Protein AF-A0A959Y6M6-F1 (afdb_monomer)

Solvent-accessible surface area (backbone atoms only — not comparable to full-atom values): 7487 Å² total; per-residue (Å²): 140,84,87,85,82,89,81,88,82,92,78,85,80,50,84,86,75,43,57,49,70,45,78,78,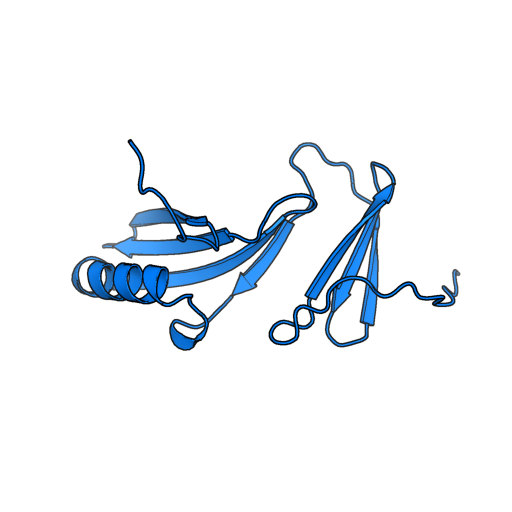48,96,44,29,33,38,40,35,46,82,91,41,78,43,79,47,78,51,85,68,89,86,66,61,72,48,78,39,82,53,57,76,87,74,46,56,72,70,56,39,51,54,51,60,70,44,54,88,74,33,85,42,72,48,42,30,42,34,44,38,68,96,52,78,46,30,38,39,38,48,32,27,41,98,89,44,80,45,81,46,81,43,70,75,75,89,85,82,93,82,79,134

Secondary structure (DSSP, 8-state):
--------------TTT-EEEEEEETTEEEEEETTEEEEEE---SS--EEEEE--GGGS-HHHHHHHHHHTTT-SEEEEEEEEETTS--EEEEEEEETTEEEEEEEES--------

pLDDT: mean 73.51, std 20.96, range [26.94, 97.31]

Sequence (116 aa):
SGLVLLIGTTGKVVEKDHIAVSRNRPDEATLQWRGSSFTLEYALDDGLEVERAITPEELPAHLKATYQELLPTYDRILLEKVFRLGHDPSYEFYAYREGKLTKLEYGEEEEGSQAP

Structure (mmCIF, N/CA/C/O backbone):
data_AF-A0A959Y6M6-F1
#
_entry.id   AF-A0A959Y6M6-F1
#
loop_
_atom_site.group_PDB
_atom_site.id
_atom_site.type_symbol
_atom_site.label_atom_id
_atom_site.label_alt_id
_atom_site.label_comp_id
_atom_site.label_asym_id
_atom_site.label_entity_id
_atom_site.label_seq_id
_atom_site.pdbx_PDB_ins_code
_atom_site.Cartn_x
_atom_site.Cartn_y
_atom_site.Cartn_z
_atom_site.occupancy
_atom_site.B_iso_or_equiv
_atom_site.auth_seq_id
_atom_site.auth_comp_id
_atom_site.auth_asym_id
_atom_site.auth_atom_id
_atom_site.pdbx_PDB_model_num
ATOM 1 N N . SER A 1 1 ? 7.213 -31.957 -14.762 1.00 29.56 1 SER A N 1
ATOM 2 C CA . SER A 1 1 ? 8.381 -31.655 -13.914 1.00 29.56 1 SER A CA 1
ATOM 3 C C . SER A 1 1 ? 9.216 -30.599 -14.603 1.00 29.56 1 SER A C 1
ATOM 5 O O . SER A 1 1 ? 9.669 -3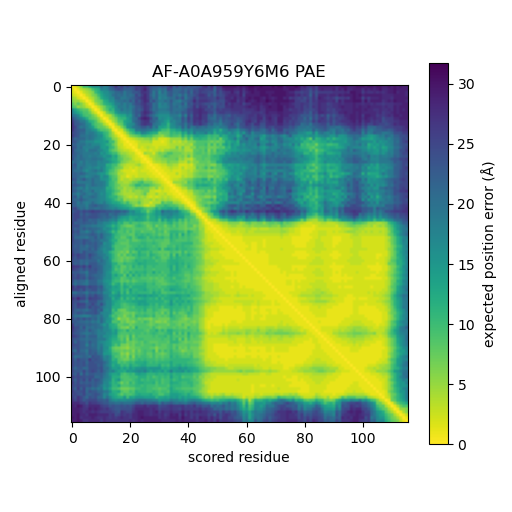0.863 -15.707 1.00 29.56 1 SER A O 1
ATOM 7 N N . GLY A 1 2 ? 9.358 -29.410 -14.020 1.00 26.94 2 GLY A N 1
ATOM 8 C CA . GLY A 1 2 ? 10.144 -28.321 -14.601 1.00 26.94 2 GLY A CA 1
ATOM 9 C C . GLY A 1 2 ? 11.084 -27.755 -13.547 1.00 26.94 2 GLY A C 1
ATOM 10 O O . GLY A 1 2 ? 10.626 -27.289 -12.511 1.00 26.94 2 GLY A O 1
ATOM 11 N N . LEU A 1 3 ? 12.387 -27.863 -13.792 1.00 35.72 3 LEU A N 1
ATOM 12 C CA . LEU A 1 3 ? 13.431 -27.188 -13.028 1.00 35.72 3 LEU A CA 1
ATOM 13 C C . LEU A 1 3 ? 13.704 -25.863 -13.755 1.00 35.72 3 LEU A C 1
ATOM 15 O O . LEU A 1 3 ? 14.073 -25.898 -14.928 1.00 35.72 3 LEU A O 1
ATOM 19 N N . VAL A 1 4 ? 13.500 -24.715 -13.106 1.00 33.72 4 VAL A N 1
ATOM 20 C CA . VAL A 1 4 ? 13.795 -23.400 -13.704 1.00 33.72 4 VAL A CA 1
ATOM 21 C C . VAL A 1 4 ? 15.139 -22.909 -13.170 1.00 33.72 4 VAL A C 1
ATOM 23 O O . VAL A 1 4 ? 15.291 -22.669 -11.974 1.00 33.72 4 VAL A O 1
ATOM 26 N N . LEU A 1 5 ? 16.129 -22.802 -14.062 1.00 30.17 5 LEU A N 1
ATOM 27 C CA . LEU A 1 5 ? 17.428 -22.184 -13.792 1.00 30.17 5 LEU A CA 1
ATOM 28 C C . LEU A 1 5 ? 17.320 -20.660 -13.946 1.00 30.17 5 LEU A C 1
ATOM 30 O O . LEU A 1 5 ? 16.886 -20.164 -14.983 1.00 30.17 5 LEU A O 1
ATOM 34 N N . LEU A 1 6 ? 17.754 -19.940 -12.912 1.00 42.34 6 LEU A N 1
ATOM 35 C CA . LEU A 1 6 ? 17.840 -18.481 -12.851 1.00 42.34 6 LEU A CA 1
ATOM 36 C C . LEU A 1 6 ? 19.073 -17.974 -13.611 1.00 42.34 6 LEU A C 1
ATOM 38 O O . LEU A 1 6 ? 20.202 -18.321 -13.263 1.00 42.34 6 LEU A O 1
ATOM 42 N N . ILE A 1 7 ? 18.864 -17.101 -14.597 1.00 37.41 7 ILE A N 1
ATOM 43 C CA . ILE A 1 7 ? 19.908 -16.250 -15.185 1.00 37.41 7 ILE A CA 1
ATOM 44 C C . ILE A 1 7 ? 19.393 -14.812 -15.127 1.00 37.41 7 ILE A C 1
ATOM 46 O O . ILE A 1 7 ? 18.303 -14.515 -15.609 1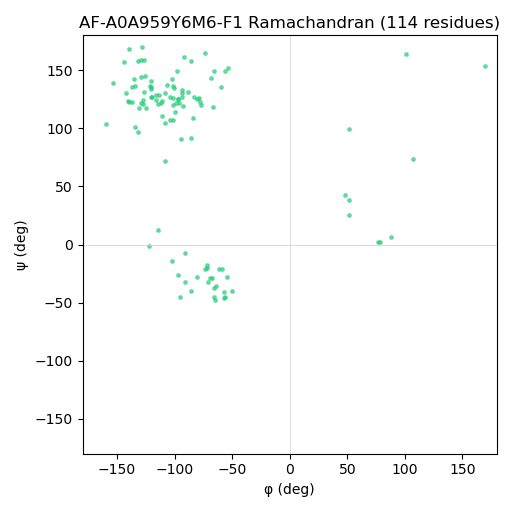.00 37.41 7 ILE A O 1
ATOM 50 N N . GLY A 1 8 ? 20.151 -13.952 -14.446 1.00 37.62 8 GLY A N 1
ATOM 51 C CA . GLY A 1 8 ? 19.723 -12.614 -14.059 1.00 37.62 8 GLY A CA 1
ATOM 52 C C . GLY A 1 8 ? 19.929 -11.538 -15.119 1.00 37.62 8 GLY A C 1
ATOM 53 O O . GLY A 1 8 ? 20.832 -11.612 -15.948 1.00 37.62 8 GLY A O 1
ATOM 54 N N . THR A 1 9 ? 19.146 -10.475 -14.973 1.00 39.62 9 THR A N 1
ATOM 55 C CA . THR A 1 9 ? 19.509 -9.112 -15.370 1.00 39.62 9 THR A CA 1
ATOM 56 C C . THR A 1 9 ? 18.997 -8.152 -14.305 1.00 39.62 9 THR A C 1
ATOM 58 O O . THR A 1 9 ? 17.818 -8.157 -13.957 1.00 39.62 9 THR A O 1
ATOM 61 N N . THR A 1 10 ? 19.915 -7.366 -13.756 1.00 49.97 10 THR A N 1
ATOM 62 C CA . THR A 1 10 ? 19.704 -6.415 -12.666 1.00 49.97 10 THR A CA 1
ATOM 63 C C . THR A 1 10 ? 19.092 -5.124 -13.208 1.00 49.97 10 THR A C 1
ATOM 65 O O . THR A 1 10 ? 19.669 -4.498 -14.094 1.00 49.97 10 THR A O 1
ATOM 68 N N . GLY A 1 11 ? 1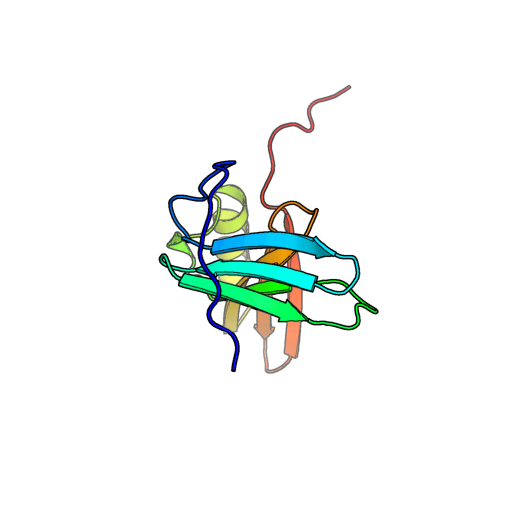7.955 -4.697 -12.656 1.00 39.53 11 GLY A N 1
ATOM 69 C CA . GLY A 1 11 ? 17.324 -3.413 -12.966 1.00 39.53 11 GLY A CA 1
ATOM 70 C C . GLY A 1 11 ? 16.360 -3.000 -11.854 1.00 39.53 11 GLY A C 1
ATOM 71 O O . GLY A 1 11 ? 15.285 -3.568 -11.751 1.00 39.53 11 GLY A O 1
ATOM 72 N N . LYS A 1 12 ? 16.804 -2.038 -11.030 1.00 43.25 12 LYS A N 1
ATOM 73 C CA . LYS A 1 12 ? 16.154 -1.402 -9.861 1.00 43.25 12 LYS A CA 1
ATOM 74 C C . LYS A 1 12 ? 15.576 -2.334 -8.782 1.00 43.25 12 LYS A C 1
ATOM 76 O O . LYS A 1 12 ? 14.463 -2.837 -8.838 1.00 43.25 12 LYS A O 1
ATOM 81 N N . VAL A 1 13 ? 16.388 -2.457 -7.735 1.00 43.22 13 VAL A N 1
ATOM 82 C CA . VAL A 1 13 ? 16.105 -3.051 -6.430 1.00 43.22 13 VAL A CA 1
ATOM 83 C C . VAL A 1 13 ? 15.269 -2.067 -5.602 1.00 43.22 13 VAL A C 1
ATOM 85 O O . VAL A 1 13 ? 15.738 -0.967 -5.320 1.00 43.22 13 VAL A O 1
ATOM 88 N N . VAL A 1 14 ? 14.062 -2.453 -5.176 1.00 46.28 14 VAL A N 1
ATOM 89 C CA . VAL A 1 14 ? 13.349 -1.765 -4.084 1.00 46.28 14 VAL A CA 1
ATOM 90 C C . VAL A 1 14 ? 13.838 -2.376 -2.770 1.00 46.28 14 VAL A C 1
ATOM 92 O O . VAL A 1 14 ? 13.342 -3.401 -2.304 1.00 46.28 14 VAL A O 1
ATOM 95 N N . GLU A 1 15 ? 14.880 -1.764 -2.209 1.00 47.53 15 GLU A N 1
ATOM 96 C CA . GLU A 1 15 ? 15.689 -2.280 -1.091 1.00 47.53 15 GLU A CA 1
ATOM 97 C C . GLU A 1 15 ? 14.893 -2.496 0.210 1.00 47.53 15 GLU A C 1
ATOM 99 O O . GLU A 1 15 ? 15.285 -3.299 1.054 1.00 47.53 15 GLU A O 1
ATOM 104 N N . LYS A 1 16 ? 13.737 -1.838 0.369 1.00 51.84 16 LYS A N 1
ATOM 105 C CA . LYS A 1 16 ? 12.907 -1.968 1.578 1.00 51.84 16 LYS A CA 1
ATOM 106 C C . LYS A 1 16 ? 11.940 -3.152 1.525 1.00 51.84 16 LYS A C 1
ATOM 108 O O . LYS A 1 16 ? 11.820 -3.884 2.505 1.00 51.84 16 LYS A O 1
ATOM 113 N N . ASP A 1 17 ? 11.320 -3.402 0.374 1.00 56.25 17 ASP A N 1
ATOM 114 C CA . ASP A 1 17 ? 10.190 -4.338 0.281 1.00 56.25 17 ASP A CA 1
ATOM 115 C C . ASP A 1 17 ? 10.565 -5.704 -0.297 1.00 56.25 17 ASP A C 1
ATOM 117 O O . ASP A 1 17 ? 9.813 -6.664 -0.141 1.00 56.25 17 ASP A O 1
ATOM 121 N N . HIS A 1 18 ? 11.749 -5.825 -0.910 1.00 65.56 18 HIS A N 1
ATOM 122 C CA . HIS A 1 18 ? 12.229 -7.054 -1.552 1.00 65.56 18 HIS A CA 1
ATOM 123 C C . HIS A 1 18 ? 11.223 -7.653 -2.552 1.00 65.56 18 HIS A C 1
ATOM 125 O O . HIS A 1 18 ? 11.257 -8.865 -2.756 1.00 65.56 18 HIS A O 1
ATOM 131 N N . ILE A 1 19 ? 10.328 -6.838 -3.125 1.00 65.44 19 ILE A N 1
ATOM 132 C CA . ILE A 1 19 ? 9.305 -7.227 -4.101 1.00 65.44 19 ILE A CA 1
ATOM 133 C C . ILE A 1 19 ? 9.629 -6.557 -5.438 1.00 65.44 19 ILE A C 1
ATOM 135 O O . ILE A 1 19 ? 9.831 -5.346 -5.487 1.00 65.44 19 ILE A O 1
ATOM 139 N N . ALA A 1 20 ? 9.666 -7.335 -6.517 1.00 66.38 20 ALA A N 1
ATOM 140 C CA . ALA A 1 20 ? 9.723 -6.824 -7.885 1.00 66.38 20 ALA A CA 1
ATOM 141 C C . ALA A 1 20 ? 8.777 -7.629 -8.777 1.00 66.38 20 ALA A C 1
ATOM 143 O O . ALA A 1 20 ? 8.758 -8.855 -8.699 1.00 66.38 20 ALA A O 1
ATOM 144 N N . VAL A 1 21 ? 8.011 -6.952 -9.632 1.00 65.38 21 VAL A N 1
ATOM 145 C CA . VAL A 1 21 ? 7.076 -7.586 -10.572 1.00 65.38 21 VAL A CA 1
ATOM 146 C C . VAL A 1 21 ? 7.483 -7.208 -11.992 1.00 65.38 21 VAL A C 1
ATOM 148 O O . VAL A 1 21 ? 7.629 -6.027 -12.300 1.00 65.38 21 VAL A O 1
ATOM 151 N N . SER A 1 22 ? 7.665 -8.194 -12.869 1.00 66.00 22 SER A N 1
ATOM 152 C CA . SER A 1 22 ? 8.022 -7.974 -14.274 1.00 66.00 22 SER A CA 1
ATOM 153 C C . SER A 1 22 ? 7.173 -8.826 -15.208 1.00 66.00 22 SER A C 1
ATOM 155 O O . SER A 1 22 ? 6.992 -10.017 -14.969 1.00 66.00 22 SER A O 1
ATOM 157 N N . ARG A 1 23 ? 6.693 -8.247 -16.313 1.00 66.44 23 ARG A N 1
ATOM 158 C CA . ARG A 1 23 ? 5.975 -8.986 -17.361 1.00 66.44 23 ARG A CA 1
ATOM 159 C C . ARG A 1 23 ? 6.978 -9.724 -18.242 1.00 66.44 23 ARG A C 1
ATOM 161 O O . ARG A 1 23 ? 7.866 -9.083 -18.797 1.00 66.44 23 ARG A O 1
ATOM 168 N N . ASN A 1 24 ? 6.806 -11.032 -18.412 1.00 66.62 24 ASN A N 1
ATOM 169 C CA . ASN A 1 24 ? 7.608 -11.825 -19.348 1.00 66.62 24 ASN A CA 1
ATOM 170 C C . ASN A 1 24 ? 6.881 -11.969 -20.695 1.00 66.62 24 ASN A C 1
ATOM 172 O O . ASN A 1 24 ? 7.481 -11.790 -21.754 1.00 66.62 24 ASN A O 1
ATOM 176 N N . ARG A 1 25 ? 5.578 -12.284 -20.647 1.00 70.69 25 ARG A N 1
ATOM 177 C CA . ARG A 1 25 ? 4.669 -12.463 -21.794 1.00 70.69 25 ARG A CA 1
ATOM 178 C C . ARG A 1 25 ? 3.302 -11.837 -21.486 1.00 70.69 25 ARG A C 1
ATOM 180 O O . ARG A 1 25 ? 3.070 -11.457 -20.340 1.00 70.69 25 ARG A O 1
ATOM 187 N N . PRO A 1 26 ? 2.398 -11.682 -22.471 1.00 69.62 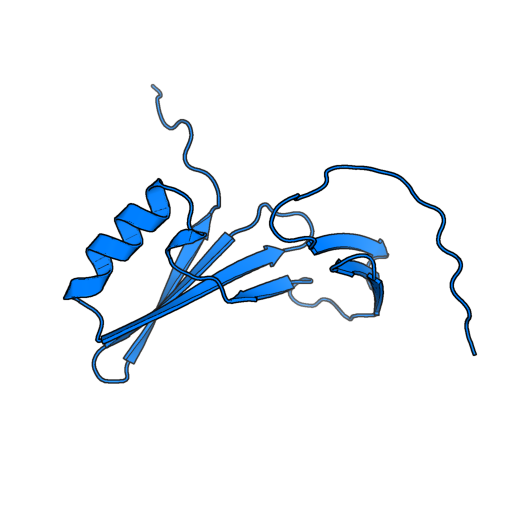26 PRO A N 1
ATOM 188 C CA . PRO A 1 26 ? 1.068 -11.113 -22.227 1.00 69.62 26 PRO A CA 1
ATOM 189 C C . PRO A 1 26 ? 0.266 -11.817 -21.122 1.00 69.62 26 PRO A C 1
ATOM 191 O O . PRO A 1 26 ? -0.534 -11.167 -20.463 1.00 69.62 26 PRO A O 1
ATOM 194 N N . ASP A 1 27 ? 0.518 -13.105 -20.915 1.00 68.81 27 ASP A N 1
ATOM 195 C CA . ASP A 1 27 ? -0.128 -14.022 -19.977 1.00 68.81 27 ASP A CA 1
ATOM 196 C C . ASP A 1 27 ? 0.822 -14.518 -18.874 1.00 68.81 27 ASP A C 1
ATOM 198 O O . ASP A 1 27 ? 0.505 -15.465 -18.164 1.00 68.81 27 ASP A O 1
ATOM 202 N N . GLU A 1 28 ? 2.002 -13.908 -18.722 1.00 69.12 28 GLU A N 1
ATOM 203 C CA . GLU A 1 28 ? 3.040 -14.391 -17.807 1.00 69.12 28 GLU A CA 1
ATOM 204 C C . GLU A 1 28 ? 3.776 -13.226 -17.130 1.00 69.12 28 GLU A C 1
ATOM 206 O O . GLU A 1 28 ? 4.293 -12.316 -17.793 1.00 69.12 28 GLU A O 1
ATOM 211 N N . ALA A 1 29 ? 3.916 -13.270 -15.805 1.00 68.69 29 ALA A N 1
ATOM 212 C CA . ALA A 1 29 ? 4.832 -12.391 -15.077 1.00 68.69 29 ALA A CA 1
ATOM 213 C C . ALA A 1 29 ? 5.698 -13.146 -14.079 1.00 68.69 29 ALA A C 1
ATOM 215 O O . ALA A 1 29 ? 5.342 -14.207 -13.574 1.00 68.69 29 ALA A O 1
ATOM 216 N N . THR A 1 30 ? 6.819 -12.524 -13.744 1.00 69.69 30 THR A N 1
ATOM 217 C CA . THR A 1 30 ? 7.683 -12.928 -12.646 1.00 69.69 30 THR A CA 1
ATOM 218 C C . THR A 1 30 ? 7.484 -11.988 -11.464 1.00 69.69 30 THR A C 1
ATOM 220 O O . THR A 1 30 ? 7.632 -10.776 -11.608 1.00 69.69 30 THR A O 1
ATOM 223 N N . LEU A 1 31 ? 7.205 -12.548 -10.292 1.00 70.44 31 LEU A N 1
ATOM 224 C CA . LEU A 1 31 ? 7.306 -11.892 -8.995 1.00 70.44 31 LEU A CA 1
ATOM 225 C C . LEU A 1 31 ? 8.598 -12.357 -8.317 1.00 70.44 31 LEU A C 1
ATOM 227 O O . LEU A 1 31 ? 8.769 -13.541 -8.040 1.00 70.44 31 LEU A O 1
ATOM 231 N N . GLN A 1 32 ? 9.496 -11.435 -8.001 1.00 68.44 32 GLN A N 1
ATOM 232 C CA . GLN A 1 32 ? 10.624 -11.697 -7.115 1.00 68.44 32 GLN A CA 1
ATOM 233 C C . GLN A 1 32 ? 10.262 -11.240 -5.709 1.00 68.44 32 GLN A C 1
ATOM 235 O O . GLN A 1 32 ? 9.894 -10.085 -5.526 1.00 68.44 32 GLN A O 1
ATOM 240 N N . TRP A 1 33 ? 10.374 -12.130 -4.724 1.00 63.62 33 TRP A N 1
ATOM 241 C CA . TRP A 1 33 ? 10.111 -11.820 -3.322 1.00 63.62 33 TRP A CA 1
ATOM 242 C C . TRP A 1 33 ? 11.135 -12.478 -2.391 1.00 63.62 33 TRP A C 1
ATOM 244 O O . TRP A 1 33 ? 11.294 -13.698 -2.409 1.00 63.62 33 TRP A O 1
ATOM 254 N N . ARG A 1 34 ? 11.846 -11.684 -1.572 1.00 63.66 34 ARG A N 1
ATOM 255 C CA . ARG A 1 34 ? 12.840 -12.155 -0.569 1.00 63.66 34 ARG A CA 1
ATOM 256 C C . ARG A 1 34 ? 13.843 -13.188 -1.120 1.00 63.66 34 ARG A C 1
ATOM 258 O O . ARG A 1 34 ? 14.140 -14.192 -0.476 1.00 63.66 34 ARG A O 1
ATOM 265 N N . GLY A 1 35 ? 14.355 -12.953 -2.328 1.00 59.69 35 GLY A N 1
ATOM 266 C CA . GLY A 1 35 ? 15.318 -13.844 -2.991 1.0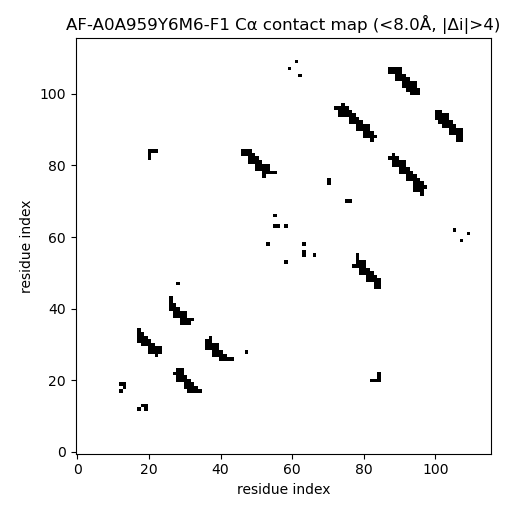0 59.69 35 GLY A CA 1
ATOM 267 C C . GLY A 1 35 ? 14.708 -15.097 -3.633 1.00 59.69 35 GLY A C 1
ATOM 268 O O . GLY A 1 35 ? 15.442 -15.905 -4.193 1.00 59.69 35 GLY A O 1
ATOM 269 N N . SER A 1 36 ? 13.384 -15.253 -3.585 1.00 51.38 36 SER A N 1
ATOM 270 C CA . SER A 1 36 ? 12.635 -16.258 -4.343 1.00 51.38 36 SER A CA 1
ATOM 271 C C . SER A 1 36 ? 12.055 -15.637 -5.613 1.00 51.38 36 SER A C 1
ATOM 273 O O . SER A 1 36 ? 11.735 -14.451 -5.631 1.00 51.38 36 SER A O 1
ATOM 275 N N . SER A 1 37 ? 11.911 -16.436 -6.669 1.00 62.41 37 SER A N 1
ATOM 276 C CA . SER A 1 37 ? 11.299 -16.023 -7.934 1.00 62.41 37 SER A CA 1
ATOM 277 C C . SER A 1 37 ? 10.088 -16.903 -8.218 1.00 62.41 37 SER A C 1
ATOM 279 O O . SER A 1 37 ? 10.199 -18.129 -8.199 1.00 62.41 37 SER A O 1
ATOM 281 N N . PHE A 1 38 ? 8.944 -16.279 -8.468 1.00 64.12 38 PHE A N 1
ATOM 282 C CA . PHE A 1 38 ? 7.675 -16.917 -8.788 1.00 64.12 38 PHE A CA 1
ATOM 283 C C . PHE A 1 38 ? 7.280 -16.509 -10.204 1.00 64.12 38 PHE A C 1
ATOM 285 O O . PHE A 1 38 ? 7.175 -15.320 -10.484 1.00 64.12 38 PHE A O 1
ATOM 292 N N . THR A 1 39 ? 7.043 -17.473 -11.089 1.00 60.44 39 THR A N 1
ATOM 293 C CA . THR A 1 39 ? 6.446 -17.212 -12.405 1.00 60.44 39 THR A CA 1
ATOM 294 C C . THR A 1 39 ? 4.961 -17.532 -12.328 1.00 60.44 39 THR A C 1
ATOM 296 O O . THR A 1 39 ? 4.593 -18.647 -11.960 1.00 60.44 39 THR A O 1
ATOM 299 N N . LEU A 1 40 ? 4.121 -16.547 -12.631 1.00 65.75 40 LEU A N 1
ATOM 300 C CA . LEU A 1 40 ? 2.671 -16.654 -12.619 1.00 65.75 40 LEU A CA 1
ATOM 301 C C . LEU A 1 40 ? 2.149 -16.553 -14.052 1.00 65.75 40 LEU A C 1
ATOM 303 O O . LEU A 1 40 ? 2.387 -15.546 -14.719 1.00 65.75 40 LEU A O 1
ATOM 307 N N . GLU A 1 41 ? 1.431 -17.584 -14.490 1.00 52.00 41 GLU A N 1
ATOM 308 C CA . GLU A 1 41 ? 0.609 -17.551 -15.701 1.00 52.00 41 GLU A CA 1
ATOM 309 C C . GLU A 1 41 ? -0.794 -17.042 -15.331 1.00 52.00 41 GLU A C 1
ATOM 311 O O . GLU A 1 41 ? -1.381 -17.501 -14.347 1.00 52.00 41 GLU A O 1
ATOM 316 N N . TYR A 1 42 ? -1.326 -16.075 -16.075 1.00 62.38 42 TYR A N 1
ATOM 317 C CA . TYR A 1 42 ? -2.608 -15.430 -15.790 1.00 62.38 42 TYR A CA 1
ATOM 318 C C . TYR A 1 42 ? -3.362 -15.080 -17.082 1.00 62.38 42 TYR A C 1
ATOM 320 O O . TYR A 1 42 ? -2.767 -14.876 -18.137 1.00 62.38 42 TYR A O 1
ATOM 328 N N . ALA A 1 43 ? -4.684 -14.937 -16.994 1.00 56.75 43 ALA A N 1
ATOM 329 C CA . ALA A 1 43 ? -5.487 -14.260 -18.010 1.00 56.75 43 ALA A CA 1
ATOM 330 C C . ALA A 1 43 ? -5.797 -12.852 -17.476 1.00 56.75 43 ALA A C 1
ATOM 332 O O . ALA A 1 43 ? -6.530 -12.732 -16.497 1.00 56.75 43 ALA A O 1
ATOM 333 N N . LEU A 1 44 ? -5.164 -11.800 -18.018 1.00 53.81 44 LEU A N 1
ATOM 334 C CA . LEU A 1 44 ? -5.448 -10.430 -17.562 1.00 53.81 44 LEU A CA 1
ATOM 335 C C . LEU A 1 44 ? -6.662 -9.887 -18.279 1.00 53.81 44 LEU A C 1
ATOM 337 O O . LEU A 1 44 ? -6.558 -9.489 -19.439 1.00 53.81 44 LEU A O 1
ATOM 341 N N . ASP A 1 45 ? -7.743 -9.756 -17.530 1.00 57.66 45 ASP A N 1
ATOM 342 C CA . ASP A 1 45 ? -8.799 -8.819 -17.884 1.00 57.66 45 ASP A CA 1
ATOM 343 C C . ASP A 1 45 ? -8.522 -7.446 -17.221 1.00 57.66 45 ASP A C 1
ATOM 345 O O . ASP A 1 45 ? -8.750 -6.423 -17.859 1.00 57.66 45 ASP A O 1
ATOM 349 N N . ASP A 1 46 ? -7.905 -7.416 -16.021 1.00 57.62 46 ASP A N 1
ATOM 350 C CA . ASP A 1 46 ? -7.696 -6.194 -15.204 1.00 57.62 46 ASP A CA 1
ATOM 351 C C . ASP A 1 46 ? -6.229 -5.853 -14.835 1.00 57.62 46 ASP A C 1
ATOM 353 O O . ASP A 1 46 ? -5.966 -4.815 -14.235 1.00 57.62 46 ASP A O 1
ATOM 357 N N . GLY A 1 47 ? -5.235 -6.661 -15.225 1.00 67.50 47 GLY A N 1
ATOM 358 C CA . GLY A 1 47 ? -3.822 -6.414 -14.872 1.00 67.50 47 GLY A CA 1
ATOM 359 C C . GLY A 1 47 ? -3.299 -7.263 -13.704 1.00 67.50 47 GLY A C 1
ATOM 360 O O . GLY A 1 47 ? -4.062 -7.919 -13.003 1.00 67.50 47 GLY A O 1
ATOM 361 N N . LEU A 1 48 ? -1.969 -7.334 -13.549 1.00 74.06 48 LEU A N 1
ATOM 362 C CA . LEU A 1 48 ? -1.336 -8.042 -12.429 1.00 74.06 48 LEU A CA 1
ATOM 363 C C . LEU A 1 48 ? -0.989 -7.046 -11.326 1.00 74.06 48 LEU A C 1
ATOM 365 O O . LEU A 1 48 ? -0.220 -6.108 -11.567 1.00 74.06 48 LEU A O 1
ATOM 369 N N . GLU A 1 49 ? -1.477 -7.329 -10.123 1.00 74.88 49 GLU A N 1
ATOM 370 C CA . GLU A 1 49 ? -1.249 -6.528 -8.925 1.00 74.88 49 GLU A CA 1
ATOM 371 C C . GLU A 1 49 ? -0.689 -7.394 -7.796 1.00 74.88 49 GLU A C 1
ATOM 373 O O . GLU A 1 49 ? -1.021 -8.574 -7.661 1.00 74.88 49 GLU A O 1
ATOM 378 N N . VAL A 1 50 ? 0.185 -6.801 -6.989 1.00 75.94 50 VAL A N 1
ATOM 379 C CA . VAL A 1 50 ? 0.659 -7.381 -5.734 1.00 75.94 50 VAL A CA 1
ATOM 380 C C . VAL A 1 50 ? 0.388 -6.379 -4.629 1.00 75.94 50 VAL A C 1
ATOM 382 O O . VAL A 1 50 ? 0.947 -5.284 -4.628 1.00 75.94 50 VAL A O 1
ATOM 385 N N . GLU A 1 51 ? -0.450 -6.767 -3.680 1.00 79.50 51 GLU A N 1
ATOM 386 C CA . GLU A 1 51 ? -0.818 -5.953 -2.526 1.00 79.50 51 GLU A CA 1
ATOM 387 C C . GLU A 1 51 ? -0.032 -6.419 -1.300 1.00 79.50 51 GLU A C 1
ATOM 389 O O . GLU A 1 51 ? 0.126 -7.617 -1.038 1.00 79.50 51 GLU A O 1
ATOM 394 N N . ARG A 1 52 ? 0.491 -5.463 -0.534 1.00 83.19 52 ARG A N 1
ATOM 395 C CA . ARG A 1 52 ? 1.203 -5.728 0.714 1.00 83.19 52 ARG A CA 1
ATOM 396 C C . ARG A 1 52 ? 0.637 -4.853 1.818 1.00 83.19 52 ARG A C 1
ATOM 398 O O . ARG A 1 52 ? 0.743 -3.635 1.739 1.00 83.19 52 ARG A O 1
ATOM 405 N N . ALA A 1 53 ? 0.147 -5.467 2.891 1.00 84.44 53 ALA A N 1
ATOM 406 C CA . ALA A 1 53 ? -0.184 -4.737 4.111 1.00 84.44 53 ALA A CA 1
ATOM 407 C C . ALA A 1 53 ? 1.059 -4.030 4.686 1.00 84.44 53 ALA A C 1
ATOM 409 O O . ALA A 1 53 ? 2.142 -4.626 4.767 1.00 84.44 53 ALA A O 1
ATOM 410 N N . ILE A 1 54 ? 0.897 -2.772 5.093 1.00 85.75 54 ILE A N 1
ATOM 411 C CA . ILE A 1 54 ? 1.973 -1.926 5.630 1.00 85.75 54 ILE A CA 1
ATOM 412 C C . ILE A 1 54 ? 1.562 -1.287 6.957 1.00 85.75 54 ILE A C 1
ATOM 414 O O . ILE A 1 54 ? 0.372 -1.148 7.251 1.00 85.75 54 ILE A O 1
ATOM 418 N N . THR A 1 55 ? 2.536 -0.858 7.758 1.00 89.94 55 THR A N 1
ATOM 419 C CA . THR A 1 55 ? 2.273 -0.009 8.929 1.00 89.94 55 THR A CA 1
ATOM 420 C C . THR A 1 55 ? 2.379 1.484 8.580 1.00 89.94 55 THR A C 1
ATOM 422 O O . THR A 1 55 ? 2.999 1.849 7.577 1.00 89.94 55 THR A O 1
ATOM 425 N N . PRO A 1 56 ? 1.816 2.393 9.402 1.00 91.62 56 PRO A N 1
ATOM 426 C CA . PRO A 1 56 ? 1.915 3.839 9.168 1.00 91.62 56 PRO A CA 1
ATOM 427 C C . PRO A 1 56 ? 3.352 4.385 9.119 1.00 91.62 56 PRO A C 1
ATOM 429 O O . PRO A 1 56 ? 3.593 5.472 8.594 1.00 91.62 56 PRO A O 1
ATOM 432 N N . GLU A 1 57 ? 4.325 3.670 9.685 1.00 92.56 57 GLU A N 1
ATOM 433 C CA . GLU A 1 57 ? 5.749 4.021 9.647 1.00 92.56 57 GLU A CA 1
ATOM 434 C C . GLU A 1 57 ? 6.378 3.812 8.266 1.00 92.56 57 GLU A C 1
ATOM 436 O O . GLU A 1 57 ? 7.414 4.410 7.976 1.00 92.56 57 GLU A O 1
ATOM 441 N N . GLU A 1 58 ? 5.751 2.994 7.423 1.00 90.44 58 GLU A N 1
ATOM 442 C CA . GLU A 1 58 ? 6.196 2.679 6.065 1.00 90.44 58 GLU A CA 1
ATOM 443 C C . GLU A 1 58 ? 5.607 3.635 5.012 1.00 90.44 58 GLU A C 1
ATOM 445 O O . GLU A 1 58 ? 6.004 3.586 3.845 1.00 90.44 58 GLU A O 1
ATOM 450 N N . LEU A 1 59 ? 4.677 4.514 5.409 1.00 93.12 59 LEU A N 1
ATOM 451 C CA . LEU A 1 59 ? 4.092 5.520 4.526 1.00 93.12 59 LEU A CA 1
ATOM 452 C C . LEU A 1 59 ? 5.118 6.603 4.132 1.00 93.12 59 LEU A C 1
ATOM 454 O O . LEU A 1 59 ? 5.894 7.061 4.981 1.00 93.12 59 LEU A O 1
ATOM 458 N N . PRO A 1 60 ? 5.069 7.098 2.880 1.00 94.00 60 PRO A N 1
ATOM 459 C CA . PRO A 1 60 ? 5.692 8.358 2.491 1.00 94.00 60 PRO A CA 1
ATOM 460 C C . PRO A 1 60 ? 5.241 9.508 3.399 1.00 94.00 60 PRO A C 1
ATOM 462 O O . PRO A 1 60 ? 4.128 9.500 3.925 1.00 94.00 60 PRO A O 1
ATOM 465 N N . ALA A 1 61 ? 6.085 10.530 3.566 1.00 92.81 61 ALA A N 1
ATOM 466 C CA . ALA A 1 61 ? 5.824 11.619 4.512 1.00 92.81 61 ALA A CA 1
ATOM 467 C C . ALA A 1 61 ? 4.484 12.342 4.262 1.00 92.81 61 ALA A C 1
ATOM 469 O O . ALA A 1 61 ? 3.764 12.621 5.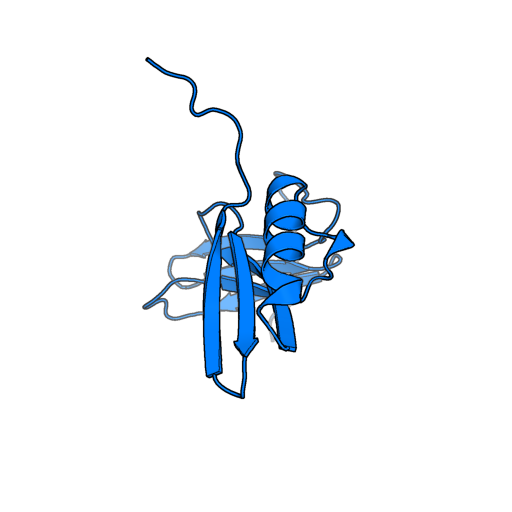221 1.00 92.81 61 ALA A O 1
ATOM 470 N N . HIS A 1 62 ? 4.130 12.589 2.995 1.00 91.62 62 HIS A N 1
ATOM 471 C CA . HIS A 1 62 ? 2.869 13.236 2.622 1.00 91.62 62 HIS A CA 1
ATOM 472 C C . HIS A 1 62 ? 1.656 12.357 2.979 1.00 91.62 62 HIS A C 1
ATOM 474 O O . HIS A 1 62 ? 0.736 12.820 3.649 1.00 91.62 62 HIS A O 1
ATOM 480 N N . LEU A 1 63 ? 1.706 11.053 2.678 1.00 96.38 63 LEU A N 1
ATOM 481 C CA . LEU A 1 63 ? 0.638 10.112 3.041 1.00 96.38 63 LEU A CA 1
ATOM 482 C C . LEU A 1 63 ? 0.548 9.859 4.542 1.00 96.38 63 LEU A C 1
ATOM 484 O O . LEU A 1 63 ? -0.534 9.597 5.063 1.00 96.38 63 LEU A O 1
ATOM 488 N N . LYS A 1 64 ? 1.664 9.961 5.266 1.00 96.50 64 LYS A N 1
ATOM 489 C CA . LYS A 1 64 ? 1.661 9.881 6.726 1.00 96.50 64 LYS A CA 1
ATOM 490 C C . LYS A 1 64 ? 0.909 11.058 7.350 1.00 96.50 64 LYS A C 1
ATOM 492 O O . LYS A 1 64 ? 0.201 10.849 8.333 1.00 96.50 64 LYS A O 1
ATOM 497 N N . ALA A 1 65 ? 1.023 12.261 6.781 1.00 94.69 65 ALA A N 1
ATOM 498 C CA . ALA A 1 65 ? 0.219 13.409 7.199 1.00 94.69 65 ALA A CA 1
ATOM 499 C C . ALA A 1 65 ? -1.273 13.171 6.911 1.00 94.69 65 ALA A C 1
ATOM 501 O O . ALA A 1 65 ? -2.088 13.276 7.825 1.00 94.69 65 ALA A O 1
ATOM 502 N N . THR A 1 66 ? -1.618 12.715 5.701 1.00 95.44 66 THR A N 1
ATOM 503 C CA . THR A 1 66 ? -2.998 12.334 5.350 1.00 95.44 66 THR A CA 1
ATOM 504 C C . THR A 1 66 ? -3.562 11.277 6.302 1.00 95.44 66 THR A C 1
ATOM 506 O O . THR A 1 66 ? -4.673 11.414 6.805 1.00 95.44 66 THR A O 1
ATOM 509 N N . TYR A 1 67 ? -2.787 10.240 6.626 1.00 97.19 67 TYR A N 1
ATOM 510 C CA . TYR A 1 67 ? -3.180 9.217 7.596 1.00 97.19 67 TYR A CA 1
ATOM 511 C C . TYR A 1 67 ? -3.516 9.819 8.966 1.00 97.19 67 TYR A C 1
ATOM 513 O O . TYR A 1 67 ? -4.546 9.485 9.549 1.00 97.19 67 TYR A O 1
ATOM 521 N N . GLN A 1 68 ? -2.681 10.733 9.470 1.00 97.25 68 GLN A N 1
ATOM 522 C CA . GLN A 1 68 ? -2.900 11.389 10.762 1.00 97.25 68 GLN A CA 1
ATOM 523 C C . GLN A 1 68 ? -4.168 12.250 10.783 1.00 97.25 68 GLN A C 1
ATOM 525 O O . GLN A 1 68 ? -4.863 12.270 11.797 1.00 97.25 68 GLN A O 1
ATOM 530 N N . GLU A 1 69 ? -4.500 12.912 9.675 1.00 96.50 69 GLU A N 1
ATOM 531 C CA . GLU A 1 69 ? -5.735 13.694 9.531 1.00 96.50 69 GLU A CA 1
ATOM 532 C C . GLU A 1 69 ? -6.995 12.817 9.521 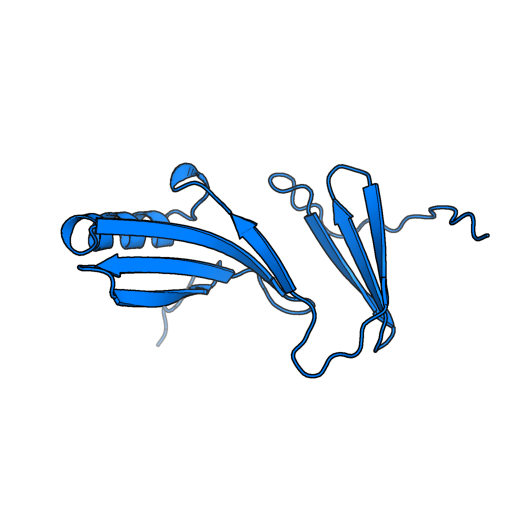1.00 96.50 69 GLU A C 1
ATOM 534 O O . GLU A 1 69 ? -8.061 13.251 9.960 1.00 96.50 69 GLU A O 1
ATOM 539 N N . LEU A 1 70 ? -6.880 11.570 9.056 1.00 96.69 70 LEU A N 1
ATOM 540 C CA . LEU A 1 70 ? -7.995 10.624 8.997 1.00 96.69 70 LEU A CA 1
ATOM 541 C C . LEU A 1 70 ? -8.276 9.947 10.349 1.00 96.69 70 LEU A C 1
ATOM 543 O O . LEU A 1 70 ? -9.429 9.602 10.618 1.00 96.69 70 LEU A O 1
ATOM 547 N N . LEU A 1 71 ? -7.268 9.793 11.219 1.00 96.56 71 LEU A N 1
ATOM 548 C CA . LEU A 1 71 ? -7.392 9.107 12.518 1.00 96.56 71 LEU A CA 1
ATOM 549 C C . LEU A 1 71 ? -8.569 9.575 13.400 1.00 96.56 71 LEU A C 1
ATOM 551 O O . LEU A 1 71 ? -9.210 8.719 14.002 1.00 96.56 71 LEU A O 1
ATOM 555 N N . PRO A 1 72 ? -8.909 10.876 13.500 1.00 97.31 72 PRO A N 1
ATOM 556 C CA . PRO A 1 72 ? -10.040 11.322 14.318 1.00 97.31 72 PRO A CA 1
ATOM 557 C C . PRO A 1 72 ? -11.415 10.969 13.733 1.00 97.31 72 PRO A C 1
ATOM 559 O O . PRO A 1 72 ? -12.418 11.046 14.439 1.00 97.31 72 PRO A O 1
ATOM 562 N N . THR A 1 73 ? -11.483 10.650 12.437 1.00 96.88 73 THR A N 1
ATOM 563 C CA . THR A 1 73 ? -12.744 10.450 11.703 1.00 96.88 73 THR A CA 1
ATOM 564 C C . THR A 1 73 ? -13.131 8.977 11.596 1.00 96.88 73 THR A C 1
ATOM 566 O O . THR A 1 73 ? -14.316 8.669 11.455 1.00 96.88 73 THR A O 1
ATOM 569 N N . TYR A 1 74 ? -12.151 8.076 11.642 1.00 96.75 74 TYR A N 1
ATOM 570 C CA . TYR A 1 74 ? -12.333 6.655 11.372 1.00 96.75 74 TYR A CA 1
ATOM 571 C C . TYR A 1 74 ? -11.935 5.803 12.576 1.00 96.75 74 TYR A C 1
ATOM 573 O O . TYR A 1 74 ? -10.927 6.055 13.228 1.00 96.75 74 TYR A O 1
ATOM 581 N N . ASP A 1 75 ? -12.709 4.749 12.829 1.00 95.12 75 ASP A N 1
ATOM 582 C CA . ASP A 1 75 ? -12.486 3.812 13.935 1.00 95.12 75 ASP A CA 1
ATOM 583 C C . ASP A 1 75 ? -11.253 2.931 13.684 1.00 95.12 75 ASP A C 1
ATOM 585 O O . ASP A 1 75 ? -10.568 2.490 14.608 1.00 95.12 75 ASP A O 1
ATOM 589 N N . ARG A 1 76 ? -10.997 2.628 12.406 1.00 93.06 76 ARG A N 1
ATOM 590 C CA . ARG A 1 76 ? -9.901 1.772 11.953 1.00 93.06 76 ARG A CA 1
ATOM 591 C C . ARG A 1 76 ? -9.504 2.146 10.534 1.00 93.06 76 ARG A C 1
ATOM 593 O O . ARG A 1 76 ? -10.369 2.326 9.685 1.00 93.06 76 ARG A O 1
ATOM 600 N N . ILE A 1 77 ? -8.206 2.175 10.260 1.00 96.25 77 ILE A N 1
ATOM 601 C CA . ILE A 1 77 ? -7.661 2.345 8.911 1.00 96.25 77 ILE A CA 1
ATOM 602 C C . ILE A 1 77 ? -6.673 1.204 8.667 1.00 96.25 77 ILE A C 1
ATOM 604 O O . ILE A 1 77 ? -5.771 0.989 9.477 1.00 96.25 77 ILE A O 1
ATOM 608 N N . LEU A 1 78 ? -6.873 0.443 7.592 1.00 93.31 78 LEU A N 1
ATOM 609 C CA . LEU A 1 78 ? -5.901 -0.537 7.100 1.00 93.31 78 LEU A CA 1
ATOM 610 C C . LEU A 1 78 ? -5.170 0.047 5.899 1.00 93.31 78 LEU A C 1
ATOM 612 O O . LEU A 1 78 ? -5.779 0.758 5.102 1.00 93.31 78 LEU A O 1
ATOM 616 N N . LEU A 1 79 ? -3.876 -0.237 5.806 1.00 90.81 79 LEU A N 1
ATOM 617 C CA . LEU A 1 79 ? -2.992 0.334 4.802 1.00 90.81 79 LEU A CA 1
ATOM 618 C C . LEU A 1 79 ? -2.379 -0.779 3.968 1.00 90.81 79 LEU A C 1
ATOM 620 O O . LEU A 1 79 ? -1.846 -1.749 4.517 1.00 90.81 79 LEU A O 1
ATOM 624 N N . GLU A 1 80 ? -2.396 -0.593 2.658 1.00 89.19 80 GLU A N 1
ATOM 625 C CA . GLU A 1 80 ? -1.728 -1.467 1.706 1.00 89.19 80 GLU A CA 1
ATOM 626 C C . GLU A 1 80 ? -0.864 -0.644 0.754 1.00 89.19 80 GLU A C 1
ATOM 628 O O . GLU A 1 80 ? -1.216 0.476 0.389 1.00 89.19 80 GLU A O 1
ATOM 633 N N . LYS A 1 81 ? 0.284 -1.202 0.367 1.00 89.69 81 LYS A N 1
ATOM 634 C CA . LYS A 1 81 ? 1.070 -0.743 -0.776 1.00 89.69 81 LYS A CA 1
ATOM 635 C C . LYS A 1 81 ? 0.801 -1.690 -1.936 1.00 89.69 81 LYS A C 1
ATOM 637 O O . LYS A 1 81 ? 0.977 -2.902 -1.789 1.00 89.69 81 LYS A O 1
ATOM 642 N N . VAL A 1 82 ? 0.393 -1.136 -3.068 1.00 85.44 82 VAL A N 1
ATOM 643 C CA . VAL A 1 82 ? -0.027 -1.885 -4.250 1.00 85.44 82 VAL A CA 1
ATOM 644 C C . VAL A 1 82 ? 0.994 -1.694 -5.358 1.00 85.44 82 VAL A C 1
ATOM 646 O O . VAL A 1 82 ? 1.301 -0.573 -5.766 1.00 85.44 82 VAL A O 1
ATOM 649 N N . PHE A 1 83 ? 1.528 -2.807 -5.848 1.00 80.62 83 PHE A N 1
ATOM 650 C CA . PHE A 1 83 ? 2.465 -2.859 -6.959 1.00 80.62 83 PHE A CA 1
ATOM 651 C C . PHE A 1 83 ? 1.727 -3.353 -8.196 1.00 80.62 83 PHE A C 1
ATOM 653 O O . PHE A 1 83 ? 1.412 -4.540 -8.303 1.00 80.62 83 PHE A O 1
ATOM 660 N N . ARG A 1 84 ? 1.470 -2.446 -9.138 1.00 79.31 84 ARG A N 1
ATOM 661 C CA . ARG A 1 84 ? 0.837 -2.769 -10.418 1.00 79.31 84 ARG A CA 1
ATOM 662 C C . ARG A 1 84 ? 1.887 -2.852 -11.508 1.00 79.31 84 ARG A C 1
ATOM 664 O O . ARG A 1 84 ? 2.776 -2.010 -11.619 1.00 79.31 84 ARG A O 1
ATOM 671 N N . LEU A 1 85 ? 1.801 -3.884 -12.333 1.00 72.62 85 LEU A N 1
ATOM 672 C CA . LEU A 1 85 ? 2.778 -4.096 -13.390 1.00 72.62 85 LEU A CA 1
ATOM 673 C C . LEU A 1 85 ? 2.705 -2.987 -14.455 1.00 72.62 85 LEU A C 1
ATOM 675 O O . LEU A 1 85 ? 1.706 -2.864 -15.156 1.00 72.62 85 LEU A O 1
ATOM 679 N N . GLY A 1 86 ? 3.796 -2.233 -14.618 1.00 72.81 86 GLY A N 1
ATOM 680 C CA . GLY A 1 86 ? 3.890 -1.135 -15.588 1.00 72.81 86 GLY A CA 1
ATOM 681 C C . GLY A 1 86 ? 3.407 0.223 -15.070 1.00 72.81 86 GLY A C 1
ATOM 682 O O . GLY A 1 86 ? 3.371 1.170 -15.849 1.00 72.81 86 GLY A O 1
ATOM 683 N N . HIS A 1 87 ? 3.073 0.322 -13.782 1.00 80.31 87 HIS A N 1
ATOM 684 C CA . HIS A 1 87 ? 2.679 1.560 -13.116 1.00 80.31 87 HIS A CA 1
ATOM 685 C C . HIS A 1 87 ? 3.543 1.789 -11.875 1.00 80.31 87 HIS A C 1
ATOM 687 O O . HIS A 1 87 ? 4.117 0.844 -11.326 1.00 80.31 87 HIS A O 1
ATOM 693 N N . ASP A 1 88 ? 3.617 3.040 -11.427 1.00 85.62 88 ASP A N 1
ATOM 694 C CA . ASP A 1 88 ? 4.234 3.354 -10.143 1.00 85.62 88 ASP A CA 1
ATOM 695 C C . ASP A 1 88 ? 3.413 2.744 -8.994 1.00 85.62 88 ASP A C 1
ATOM 697 O O . ASP A 1 88 ? 2.190 2.582 -9.120 1.00 85.62 88 ASP A O 1
ATOM 701 N N . PRO A 1 89 ? 4.057 2.369 -7.876 1.00 86.00 89 PRO A N 1
ATOM 702 C CA . PRO A 1 89 ? 3.343 1.893 -6.707 1.00 86.00 89 PRO A CA 1
ATOM 703 C C . PRO A 1 89 ? 2.313 2.908 -6.210 1.00 86.00 89 PRO A C 1
ATOM 705 O O . PRO A 1 89 ? 2.479 4.125 -6.310 1.00 86.00 89 PRO A O 1
ATOM 708 N N . SER A 1 90 ? 1.249 2.383 -5.624 1.00 92.38 90 SER A N 1
ATOM 709 C CA . SER A 1 90 ? 0.198 3.177 -4.994 1.00 92.38 90 SER A CA 1
ATOM 710 C C . SER A 1 90 ? -0.055 2.687 -3.575 1.00 92.38 90 SER A C 1
ATOM 712 O O . SER A 1 90 ? 0.473 1.659 -3.139 1.00 92.38 90 SER A O 1
ATOM 714 N N . TYR A 1 91 ? -0.831 3.460 -2.834 1.00 94.69 91 TYR A N 1
ATOM 715 C CA . TYR A 1 91 ? -1.190 3.210 -1.455 1.00 94.69 91 TYR A CA 1
ATOM 716 C C . TYR A 1 91 ? -2.702 3.241 -1.318 1.00 94.69 91 TYR A C 1
ATOM 718 O O . TYR A 1 91 ? -3.356 4.191 -1.746 1.00 94.69 91 TYR A O 1
ATOM 726 N N . GLU A 1 92 ? -3.250 2.224 -0.670 1.00 95.25 92 GLU A N 1
ATOM 727 C CA . GLU A 1 92 ? -4.681 2.102 -0.444 1.00 95.25 92 GLU A CA 1
ATOM 728 C C . GLU A 1 92 ? -4.993 2.158 1.047 1.00 95.25 92 GLU A C 1
ATOM 730 O O . GLU A 1 92 ? -4.386 1.469 1.870 1.00 95.25 92 GLU A O 1
ATOM 735 N N . PHE A 1 93 ? -5.933 3.031 1.399 1.00 97.12 93 PHE A N 1
ATOM 736 C CA . PHE A 1 93 ? -6.395 3.250 2.758 1.00 97.12 93 PHE A CA 1
ATOM 737 C C . PHE A 1 93 ? -7.825 2.726 2.843 1.00 97.12 93 PHE A C 1
ATOM 739 O O . PHE A 1 93 ? -8.759 3.307 2.286 1.00 97.12 93 PHE A O 1
ATOM 746 N N . TYR A 1 94 ? -8.002 1.637 3.577 1.00 95.56 94 TYR A N 1
ATOM 747 C CA . TYR A 1 94 ? -9.302 1.053 3.872 1.00 95.56 94 TYR A CA 1
ATOM 748 C C . TYR A 1 94 ? -9.785 1.595 5.216 1.00 95.56 94 TYR A C 1
ATOM 750 O O . TYR A 1 94 ? -9.459 1.056 6.279 1.00 95.56 94 TYR A O 1
ATOM 758 N N . ALA A 1 95 ? -10.517 2.706 5.165 1.00 96.31 95 ALA A N 1
ATOM 759 C CA . ALA A 1 95 ? -10.952 3.464 6.328 1.00 96.31 95 ALA A CA 1
ATOM 760 C C . ALA A 1 95 ? -12.379 3.067 6.742 1.00 96.31 95 ALA A C 1
ATOM 762 O O . ALA A 1 95 ? -13.324 3.165 5.961 1.00 96.31 95 ALA A O 1
ATOM 763 N N . TYR A 1 96 ? -12.543 2.611 7.982 1.00 95.00 96 TYR A N 1
ATOM 764 C CA . TYR A 1 96 ? -13.801 2.114 8.531 1.00 95.00 96 TYR A CA 1
ATOM 765 C C . TYR A 1 96 ? -14.382 3.095 9.543 1.00 95.00 96 TYR A C 1
ATOM 767 O O . TYR A 1 96 ? -13.690 3.516 10.470 1.00 95.00 96 TYR A O 1
ATOM 775 N N . ARG A 1 97 ? -15.666 3.426 9.392 1.00 96.31 97 ARG A N 1
ATOM 776 C CA . ARG A 1 97 ? -16.439 4.203 10.368 1.00 96.31 97 ARG A CA 1
ATOM 777 C C . ARG A 1 97 ? -17.817 3.586 10.543 1.00 96.31 97 ARG A C 1
ATOM 779 O O . ARG A 1 97 ? -18.549 3.456 9.565 1.00 96.31 97 ARG A O 1
ATOM 786 N N . GLU A 1 98 ? -18.173 3.207 11.767 1.00 95.88 98 GLU A N 1
ATOM 787 C CA . GLU A 1 98 ? -19.482 2.614 12.096 1.00 95.88 98 GLU A CA 1
ATOM 788 C C . GLU A 1 98 ? -19.832 1.415 11.184 1.00 95.88 98 GLU A C 1
ATOM 790 O O . GLU A 1 98 ? -20.964 1.246 10.730 1.00 95.88 98 GLU A O 1
ATOM 795 N N . GLY A 1 99 ? -18.827 0.595 10.854 1.00 89.06 99 GLY A N 1
ATOM 796 C CA . GLY A 1 99 ? -18.971 -0.564 9.965 1.00 89.06 99 GLY A CA 1
ATOM 797 C C . GLY A 1 99 ? -19.065 -0.243 8.466 1.00 89.06 99 GLY A C 1
ATOM 798 O O . GLY A 1 99 ? -19.198 -1.168 7.667 1.00 89.06 99 GLY A O 1
ATOM 799 N N . LYS A 1 100 ? -18.970 1.029 8.060 1.00 95.50 100 LYS A N 1
ATOM 800 C CA . LYS A 1 100 ? -18.906 1.447 6.650 1.00 95.50 100 LYS A CA 1
ATOM 801 C C . LYS A 1 100 ? -17.456 1.590 6.202 1.00 95.50 100 LYS A C 1
ATOM 803 O O . LYS A 1 100 ? -16.668 2.224 6.899 1.00 95.50 100 LYS A O 1
ATOM 808 N N . LEU A 1 101 ? -17.135 1.023 5.040 1.00 93.94 101 LEU A N 1
ATOM 809 C CA . LEU A 1 101 ? -15.824 1.122 4.403 1.00 93.94 101 LEU A CA 1
ATOM 810 C C . LEU A 1 101 ? -15.790 2.293 3.412 1.00 93.94 101 LEU A C 1
ATOM 812 O O . LEU A 1 101 ? -16.630 2.373 2.516 1.00 93.94 101 LEU A O 1
ATOM 816 N N . THR A 1 102 ? -14.762 3.126 3.533 1.00 95.62 102 THR A N 1
ATOM 817 C CA . THR A 1 102 ? -14.312 4.080 2.520 1.00 95.62 102 THR A CA 1
ATOM 818 C C . THR A 1 102 ? -12.924 3.646 2.047 1.00 95.62 102 THR A C 1
ATOM 820 O O . THR A 1 102 ? -12.004 3.567 2.861 1.00 95.62 102 THR A O 1
ATOM 823 N N . LYS A 1 103 ? -12.762 3.363 0.749 1.00 95.25 103 LYS A N 1
ATOM 824 C CA . LYS A 1 103 ? -11.452 3.118 0.124 1.00 95.25 103 LYS A CA 1
ATOM 825 C C . LYS A 1 103 ? -10.924 4.434 -0.451 1.00 95.25 103 LYS A C 1
ATOM 827 O O . LYS A 1 103 ? -11.643 5.098 -1.196 1.00 95.25 103 LYS A O 1
ATOM 832 N N . LEU A 1 104 ? -9.701 4.808 -0.088 1.00 95.75 104 LEU A N 1
ATOM 833 C CA . LEU A 1 104 ? -8.980 5.962 -0.634 1.00 95.75 104 LEU A CA 1
ATOM 834 C C . LEU A 1 104 ? -7.682 5.452 -1.264 1.00 95.75 104 LEU A C 1
ATOM 836 O O . LEU A 1 104 ? -7.008 4.618 -0.663 1.00 95.75 104 LEU A O 1
ATOM 840 N N . GLU A 1 105 ? -7.345 5.936 -2.453 1.00 95.12 105 GLU A N 1
ATOM 841 C CA . GLU A 1 105 ? -6.159 5.515 -3.201 1.00 95.12 105 GLU A CA 1
ATOM 842 C C . GLU A 1 105 ? -5.256 6.719 -3.471 1.00 95.12 105 GLU A C 1
ATOM 844 O O . GLU A 1 105 ? -5.738 7.797 -3.827 1.00 95.12 105 GLU A O 1
ATOM 849 N N . TYR A 1 106 ? -3.953 6.529 -3.281 1.00 95.06 106 TYR A N 1
ATOM 850 C CA . TYR A 1 106 ? -2.933 7.565 -3.405 1.00 95.06 106 TYR A CA 1
ATOM 851 C C . TYR A 1 106 ? -1.727 7.045 -4.194 1.00 95.06 106 TYR A C 1
ATOM 853 O O . TYR A 1 106 ? -1.331 5.894 -4.032 1.00 95.06 106 TYR A O 1
ATOM 861 N N . GLY A 1 107 ? -1.113 7.886 -5.028 1.00 91.94 107 GLY A N 1
ATOM 862 C CA . GLY A 1 107 ? 0.162 7.561 -5.680 1.00 91.94 107 GLY A CA 1
ATOM 863 C C . GLY A 1 107 ? 1.350 7.623 -4.709 1.00 91.94 107 GLY A C 1
ATOM 864 O O . GLY A 1 107 ? 1.236 8.172 -3.616 1.00 91.94 107 GLY A O 1
ATOM 865 N N . GLU A 1 108 ? 2.498 7.060 -5.096 1.00 84.06 108 GLU A N 1
ATOM 866 C CA . GLU A 1 108 ? 3.738 7.125 -4.301 1.00 84.06 108 GLU A CA 1
ATOM 867 C C . GLU A 1 108 ? 4.416 8.514 -4.314 1.00 84.06 108 GLU A C 1
ATOM 869 O O . GLU A 1 108 ? 5.168 8.826 -3.388 1.00 84.06 108 GLU A O 1
ATOM 874 N N . GLU A 1 109 ? 4.134 9.370 -5.303 1.00 81.50 109 GLU A N 1
ATOM 875 C CA . GLU A 1 109 ? 4.771 10.687 -5.456 1.00 81.50 109 GLU A CA 1
ATOM 876 C C . GLU A 1 109 ? 3.854 11.875 -5.105 1.00 81.50 109 GLU A C 1
ATOM 878 O O . GLU A 1 109 ? 2.730 11.981 -5.590 1.00 81.50 109 GLU A O 1
ATOM 883 N N . GLU A 1 110 ? 4.420 12.849 -4.384 1.00 65.31 110 GLU A N 1
ATOM 884 C CA . GLU A 1 110 ? 4.192 14.276 -4.641 1.00 65.31 110 GLU A CA 1
ATOM 885 C C . GLU A 1 110 ? 5.560 14.982 -4.671 1.00 65.31 110 GLU A C 1
ATOM 887 O O . GLU A 1 110 ? 6.097 15.352 -3.628 1.00 65.31 110 GLU A O 1
ATOM 892 N N . GLU A 1 111 ? 6.131 15.201 -5.860 1.00 44.75 111 GLU A N 1
ATOM 893 C CA . GLU A 1 111 ? 7.118 16.267 -6.080 1.00 44.75 111 GLU A CA 1
ATOM 894 C C . GLU A 1 111 ? 6.790 17.031 -7.374 1.00 44.75 111 GLU A C 1
ATOM 896 O O . GLU A 1 111 ? 7.105 16.606 -8.481 1.00 44.75 111 GLU A O 1
ATOM 901 N N . GLY A 1 112 ? 6.173 18.208 -7.211 1.00 43.97 112 GLY A N 1
ATOM 902 C CA . GLY A 1 112 ? 6.177 19.269 -8.221 1.00 43.97 112 GLY A CA 1
ATOM 903 C C . GLY A 1 112 ? 4.872 19.514 -8.981 1.00 43.97 112 GLY A C 1
ATOM 904 O O . GLY A 1 112 ? 4.817 19.314 -10.188 1.00 43.97 112 GLY A O 1
ATOM 905 N N . SER A 1 113 ? 3.876 20.125 -8.333 1.00 41.12 113 SER A N 1
ATOM 906 C CA . SER A 1 113 ? 2.986 21.062 -9.037 1.00 41.12 113 SER A CA 1
ATOM 907 C C . SER A 1 113 ? 3.285 22.490 -8.585 1.00 41.12 113 SER A C 1
ATOM 909 O O . SER A 1 113 ? 2.515 23.122 -7.867 1.00 41.12 113 SER A O 1
ATOM 911 N N . GLN A 1 114 ? 4.432 23.002 -9.028 1.00 41.03 114 GLN A N 1
ATOM 912 C CA . GLN A 1 114 ? 4.589 24.430 -9.287 1.00 41.03 114 GLN A CA 1
ATOM 913 C C . GLN A 1 114 ? 4.664 24.618 -10.804 1.00 41.03 114 GLN A C 1
ATOM 915 O O . GLN A 1 114 ? 5.687 24.286 -11.397 1.00 41.03 114 GLN A O 1
ATOM 920 N N . ALA A 1 115 ? 3.577 25.113 -11.408 1.00 29.95 115 ALA A N 1
ATOM 921 C CA . ALA A 1 115 ? 3.544 26.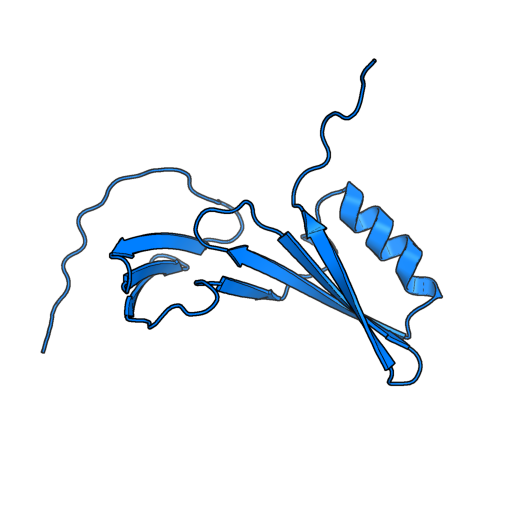048 -12.547 1.00 29.95 115 ALA A CA 1
ATOM 922 C C . ALA A 1 115 ? 2.107 26.168 -13.105 1.00 29.95 115 ALA A C 1
ATOM 924 O O . ALA A 1 115 ? 1.352 25.195 -13.026 1.00 29.95 115 ALA A O 1
ATOM 925 N N . PRO A 1 116 ? 1.727 27.293 -13.742 1.00 40.12 116 PRO A N 1
ATOM 926 C CA . PRO A 1 116 ? 2.538 28.473 -14.067 1.00 40.12 116 PRO A CA 1
ATOM 927 C C . PRO A 1 116 ? 2.445 29.621 -13.052 1.00 40.12 116 PRO A C 1
ATOM 929 O O . PRO A 1 116 ? 1.380 29.791 -12.418 1.00 40.12 116 PRO A O 1
#

Radius of gyration: 17.41 Å; Cα contacts (8 Å, |Δi|>4): 159; chains: 1; bounding box: 39×60×36 Å

Nearest PDB structures (foldseek):
  6dkq-assembly1_A  TM=6.089E-01  e=6.496E+00  Streptococcus pyogenes
  7cud-assembly1_A  TM=5.178E-01  e=3.752E+00  Streptococcus pyogenes

Mean predicted aligned error: 12.23 Å

Foldseek 3Di:
DDDDDDDDDDDDDPPPFQWDWEDPDPQWIWIGHPNDIDIGGHDDPPFDKDKDWDDLVPADPVVNVVVVVCVVVAPDWTKIWMDTHPDAIKMWIFGHDPNDTDIDIGGNDDDDPDDD